Protein AF-A0A9J6G5T8-F1 (afdb_monomer)

pLDDT: mean 78.58, std 13.87, range [36.94, 93.56]

Solvent-accessible surface area (backbone atoms only — not comparable to 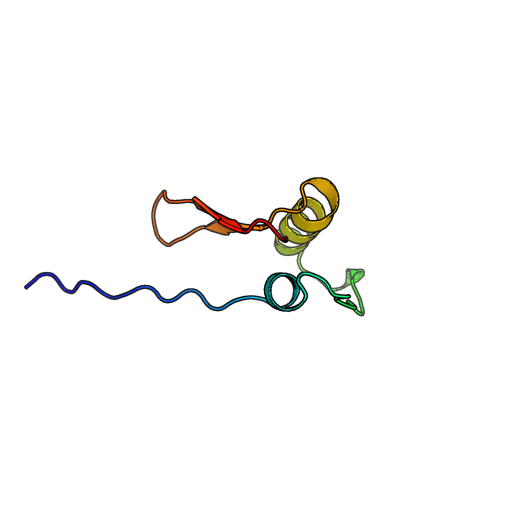full-atom values): 4232 Å² total; per-residue (Å²): 133,85,81,76,76,78,83,80,84,80,81,49,72,69,68,74,25,54,91,63,78,72,87,76,77,66,68,88,75,57,57,74,74,61,49,52,52,52,49,37,36,70,75,68,48,31,42,83,43,80,46,100,65,96,52,73,46,76,45,69,63,123

Radius of gyration: 14.02 Å; Cα contacts (8 Å, |Δi|>4): 43; chains: 1; bounding box: 26×42×32 Å

Nearest PDB structures (foldseek):
  7pmn-assembly1_3  TM=7.693E-01  e=2.656E-03  Saccharomyces cerevisiae

Structure (mmCIF, N/CA/C/O backbone):
data_AF-A0A9J6G5T8-F1
#
_entry.id   AF-A0A9J6G5T8-F1
#
loop_
_atom_site.group_PDB
_atom_site.id
_atom_site.type_symbol
_atom_site.label_atom_id
_atom_site.label_alt_id
_atom_site.label_comp_id
_atom_site.label_asym_id
_atom_site.label_entity_id
_atom_site.label_seq_id
_atom_site.pdbx_PDB_ins_code
_atom_site.Cartn_x
_atom_site.Cartn_y
_atom_site.Cartn_z
_atom_site.occupancy
_atom_site.B_iso_or_equiv
_atom_site.auth_seq_id
_atom_site.auth_comp_id
_atom_site.auth_asym_id
_atom_site.auth_atom_id
_atom_site.pdbx_PDB_model_num
ATOM 1 N N . MET A 1 1 ? -7.626 32.674 -20.361 1.00 36.94 1 MET A N 1
ATOM 2 C CA . MET A 1 1 ? -7.975 31.266 -20.627 1.00 36.94 1 MET A CA 1
ATOM 3 C C . MET A 1 1 ? -7.291 30.477 -19.526 1.00 36.94 1 MET A C 1
ATOM 5 O O . MET A 1 1 ? -6.080 30.336 -19.576 1.00 36.94 1 MET A O 1
ATOM 9 N N . GLN A 1 2 ? -8.003 30.182 -18.437 1.00 42.84 2 GLN A N 1
ATOM 10 C CA . GLN A 1 2 ? -7.460 29.353 -17.358 1.00 42.84 2 GLN A CA 1
ATOM 11 C C . GLN A 1 2 ? -7.577 27.912 -17.829 1.00 42.84 2 GLN A C 1
ATOM 13 O O . GLN A 1 2 ? -8.681 27.383 -17.922 1.00 42.84 2 GLN A O 1
ATOM 18 N N . ASP A 1 3 ? -6.442 27.339 -18.206 1.00 47.53 3 ASP A N 1
ATOM 19 C CA . ASP A 1 3 ? -6.319 25.928 -18.539 1.00 47.53 3 ASP A CA 1
ATOM 20 C C . ASP A 1 3 ? -6.351 25.159 -17.212 1.00 47.53 3 ASP A C 1
ATOM 22 O O . ASP A 1 3 ? -5.328 24.878 -16.588 1.00 47.53 3 ASP A O 1
ATOM 26 N N . GLY A 1 4 ? -7.561 24.964 -16.686 1.00 51.84 4 GLY A N 1
ATOM 27 C CA . GLY A 1 4 ? -7.815 24.120 -15.528 1.00 51.84 4 GLY A CA 1
ATOM 28 C C . GLY A 1 4 ? -7.618 22.670 -15.937 1.00 51.84 4 GLY A C 1
ATOM 29 O O . GLY A 1 4 ? -8.593 21.959 -16.148 1.00 51.84 4 GLY A O 1
ATOM 30 N N . GLY A 1 5 ? -6.359 22.262 -16.105 1.00 57.12 5 GLY A N 1
ATOM 31 C CA . GLY A 1 5 ? -5.988 20.868 -16.291 1.00 57.12 5 GLY A CA 1
ATOM 32 C C . GLY A 1 5 ? -6.468 20.082 -15.079 1.00 57.12 5 GLY A C 1
ATOM 33 O O . GLY A 1 5 ? -5.929 20.217 -13.981 1.00 57.12 5 GLY A O 1
ATOM 34 N N . GLU A 1 6 ? -7.541 19.325 -15.261 1.00 65.62 6 GLU A N 1
ATOM 35 C CA . GLU A 1 6 ? -8.124 18.488 -14.227 1.00 65.62 6 GLU A CA 1
ATOM 36 C C . GLU A 1 6 ? -7.145 17.345 -13.928 1.00 65.62 6 GLU A C 1
ATOM 38 O O . GLU A 1 6 ? -6.989 16.408 -14.707 1.00 65.62 6 GLU A O 1
ATOM 43 N N . TRP A 1 7 ? -6.417 17.452 -12.816 1.00 65.81 7 TRP A N 1
ATOM 44 C CA . TRP A 1 7 ? -5.536 16.383 -12.355 1.00 65.81 7 TRP A CA 1
ATOM 45 C C . TRP A 1 7 ? -6.388 15.233 -11.825 1.00 65.81 7 TRP A C 1
ATOM 47 O O . TRP A 1 7 ? -6.987 15.348 -10.751 1.00 65.81 7 TRP A O 1
ATOM 57 N N . GLN A 1 8 ? -6.427 14.138 -12.577 1.00 67.62 8 GLN A N 1
ATOM 58 C CA . GLN A 1 8 ? -7.061 12.892 -12.166 1.00 67.62 8 GLN A CA 1
ATOM 59 C C . GLN A 1 8 ? -6.051 12.038 -11.397 1.00 67.62 8 GLN A C 1
ATOM 61 O O . GLN A 1 8 ? -4.924 11.839 -11.848 1.00 67.62 8 GLN A O 1
ATOM 66 N N . LEU A 1 9 ? -6.452 11.568 -10.217 1.00 71.62 9 LEU A N 1
ATOM 67 C CA . LEU A 1 9 ? -5.679 10.623 -9.421 1.00 71.62 9 LEU A CA 1
ATOM 68 C C . LEU A 1 9 ? -6.295 9.233 -9.587 1.00 71.62 9 LEU A 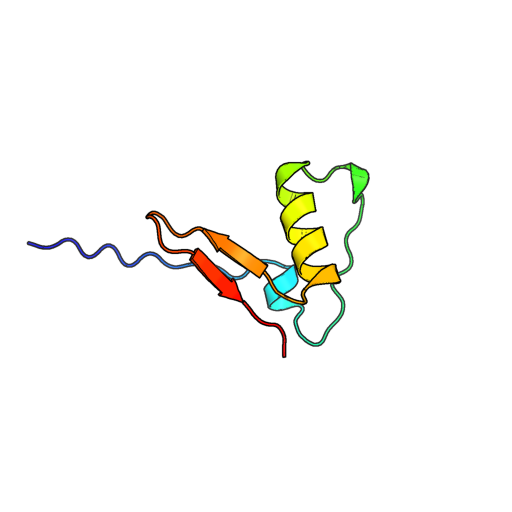C 1
ATOM 70 O O . LEU A 1 9 ? -7.482 9.051 -9.319 1.00 71.62 9 LEU A O 1
ATOM 74 N N . GLU A 1 10 ? -5.491 8.263 -10.012 1.00 81.62 10 GLU A N 1
ATOM 75 C CA . GLU A 1 10 ? -5.910 6.865 -10.103 1.00 81.62 10 GLU A CA 1
ATOM 76 C C . GLU A 1 10 ? -5.630 6.134 -8.786 1.00 81.62 10 GLU A C 1
ATOM 78 O O . GLU A 1 10 ? -4.576 6.300 -8.169 1.00 81.62 10 GLU A O 1
ATOM 83 N N . ALA A 1 11 ? -6.590 5.320 -8.344 1.00 82.06 11 ALA A N 1
ATOM 84 C CA . ALA A 1 11 ? -6.450 4.527 -7.131 1.00 82.06 11 ALA A CA 1
ATOM 85 C C . ALA A 1 11 ? -5.409 3.410 -7.323 1.00 82.06 11 ALA A C 1
ATOM 87 O O . ALA A 1 11 ? -5.486 2.624 -8.267 1.00 82.06 1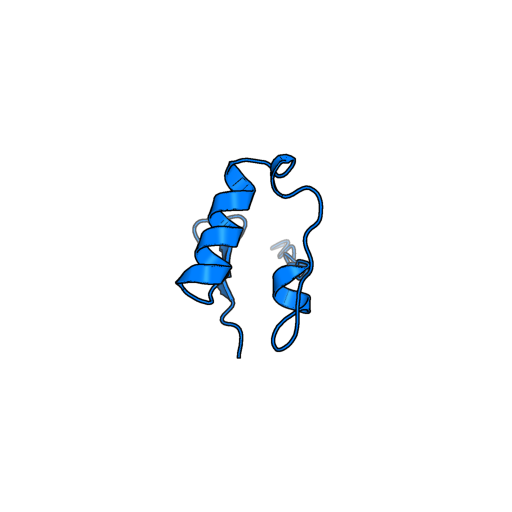1 ALA A O 1
ATOM 88 N N . GLY A 1 12 ? -4.449 3.323 -6.399 1.00 84.75 12 GLY A N 1
ATOM 89 C CA . GLY A 1 12 ? -3.459 2.246 -6.360 1.00 84.75 12 GLY A CA 1
ATOM 90 C C . GLY A 1 12 ? -4.012 0.940 -5.775 1.00 84.75 12 GLY A C 1
ATOM 91 O O . GLY A 1 12 ? -5.093 0.911 -5.190 1.00 84.75 12 GLY A O 1
ATOM 92 N N . ALA A 1 13 ? -3.239 -0.145 -5.874 1.00 89.38 13 ALA A N 1
ATOM 93 C CA . ALA A 1 13 ? -3.667 -1.489 -5.461 1.00 89.38 13 ALA A CA 1
ATOM 94 C C . ALA A 1 13 ? -4.167 -1.577 -4.005 1.00 89.38 13 ALA A C 1
ATOM 96 O O . ALA A 1 13 ? -5.172 -2.233 -3.750 1.00 89.38 13 ALA A O 1
ATOM 97 N N . LEU A 1 14 ? -3.509 -0.887 -3.066 1.00 87.50 14 LEU A N 1
ATOM 98 C CA . LEU A 1 14 ? -3.924 -0.865 -1.658 1.00 87.50 14 LEU A CA 1
ATOM 99 C C . LEU A 1 14 ? -5.265 -0.151 -1.446 1.00 87.50 14 LEU A C 1
ATOM 101 O O . LEU A 1 14 ? -6.085 -0.629 -0.675 1.00 87.50 14 LEU A O 1
ATOM 105 N N . VAL A 1 15 ? -5.499 0.956 -2.160 1.00 87.44 15 VAL A N 1
ATOM 106 C CA . VAL A 1 15 ? -6.767 1.706 -2.115 1.00 87.44 15 VAL A CA 1
ATOM 107 C C . VAL A 1 15 ? -7.900 0.856 -2.690 1.00 87.44 15 VAL A C 1
ATOM 109 O O . VAL A 1 15 ? -8.985 0.791 -2.129 1.00 87.44 15 VAL A O 1
ATOM 112 N N . LEU A 1 16 ? -7.642 0.162 -3.800 1.00 88.69 16 LEU A N 1
ATOM 113 C CA . LEU A 1 16 ? -8.626 -0.709 -4.447 1.00 88.69 16 LEU A CA 1
ATOM 114 C C . LEU A 1 16 ? -8.972 -1.956 -3.620 1.00 88.69 16 LEU A C 1
ATOM 116 O O . LEU A 1 16 ? -10.040 -2.532 -3.810 1.00 88.69 16 LEU A O 1
ATOM 120 N N . ALA A 1 17 ? -8.071 -2.386 -2.738 1.00 89.06 17 ALA A N 1
ATOM 121 C CA . ALA A 1 17 ? -8.253 -3.543 -1.869 1.00 89.06 17 ALA A CA 1
ATOM 122 C C . ALA A 1 17 ? -8.878 -3.195 -0.507 1.00 89.06 17 ALA A C 1
ATOM 124 O O . ALA A 1 17 ? -8.866 -4.042 0.388 1.00 89.06 17 ALA A O 1
ATOM 125 N N . ASP A 1 18 ? -9.402 -1.979 -0.333 1.00 87.69 18 ASP A N 1
ATOM 126 C CA . ASP A 1 18 ? -10.078 -1.563 0.894 1.00 87.69 18 ASP A CA 1
ATOM 127 C C . ASP A 1 18 ? -11.251 -2.497 1.254 1.00 87.69 18 ASP A C 1
ATOM 129 O O . ASP A 1 18 ? -12.023 -2.927 0.394 1.00 87.69 18 ASP A O 1
ATOM 133 N N . GLY A 1 19 ? -11.343 -2.870 2.533 1.00 84.44 19 GLY A N 1
ATOM 134 C CA . GLY A 1 19 ? -12.256 -3.908 3.027 1.00 84.44 19 GLY A CA 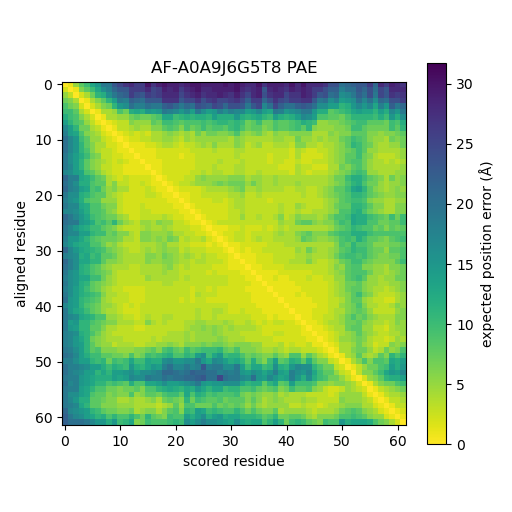1
ATOM 135 C C . GLY A 1 19 ? -11.908 -5.344 2.595 1.00 84.44 19 GLY A C 1
ATOM 136 O O . GLY A 1 19 ? -12.682 -6.269 2.854 1.00 84.44 19 GLY A O 1
ATOM 137 N N . GLY A 1 20 ? -10.764 -5.550 1.937 1.00 89.31 20 GLY A N 1
ATOM 138 C CA . GLY A 1 20 ? -10.292 -6.836 1.428 1.00 89.31 20 GLY A CA 1
ATOM 139 C C . GLY A 1 20 ? -8.856 -7.168 1.843 1.00 89.31 20 GLY A C 1
ATOM 140 O O . GLY A 1 20 ? -8.355 -6.726 2.875 1.00 89.31 20 GLY A O 1
ATOM 141 N N . VAL A 1 21 ? -8.188 -8.003 1.039 1.00 89.00 21 VAL A N 1
ATOM 142 C CA . VAL A 1 21 ? -6.789 -8.404 1.250 1.00 89.00 21 VAL A CA 1
ATOM 143 C C . VAL A 1 21 ? -5.976 -8.072 0.003 1.00 89.00 21 VAL A C 1
ATOM 145 O O . VAL A 1 21 ? -6.261 -8.579 -1.080 1.00 89.00 21 VAL A O 1
ATOM 148 N N . CYS A 1 22 ? -4.932 -7.257 0.167 1.00 90.25 22 CYS A N 1
ATOM 149 C CA . CYS A 1 22 ? -3.928 -7.000 -0.862 1.00 90.25 22 CYS A CA 1
ATOM 150 C C . CYS A 1 22 ? -2.700 -7.888 -0.621 1.00 90.25 22 CYS A C 1
ATOM 152 O O . CYS A 1 22 ? -1.924 -7.645 0.303 1.00 90.25 22 CYS A O 1
ATOM 154 N N . CYS A 1 23 ? -2.505 -8.913 -1.451 1.00 92.25 23 CYS A N 1
ATOM 155 C CA . CYS A 1 23 ? -1.327 -9.777 -1.377 1.00 92.25 23 CYS A CA 1
ATOM 156 C C . CYS A 1 23 ? -0.171 -9.166 -2.174 1.00 92.25 23 CYS A C 1
ATOM 158 O O . CYS A 1 23 ? -0.297 -8.949 -3.378 1.00 92.25 23 CYS A O 1
ATOM 160 N N . ILE A 1 24 ? 0.959 -8.930 -1.511 1.00 90.12 24 ILE A N 1
ATOM 161 C CA . ILE A 1 24 ? 2.176 -8.408 -2.134 1.00 90.12 24 ILE A CA 1
ATOM 162 C C . ILE A 1 24 ? 3.218 -9.525 -2.169 1.00 90.12 24 ILE A C 1
ATOM 164 O O . ILE A 1 24 ? 3.643 -10.002 -1.117 1.00 90.12 24 ILE A O 1
ATOM 168 N N . ASP A 1 25 ? 3.626 -9.928 -3.369 1.00 93.56 25 ASP A N 1
ATOM 169 C CA . ASP A 1 25 ? 4.769 -10.822 -3.564 1.00 93.56 25 ASP A CA 1
ATOM 170 C C . ASP A 1 25 ? 6.071 -10.016 -3.681 1.00 93.56 25 ASP A C 1
ATOM 172 O O . ASP A 1 25 ? 6.046 -8.838 -4.039 1.00 93.56 25 ASP A O 1
ATOM 176 N N . GLU A 1 26 ? 7.199 -10.638 -3.340 1.00 92.62 26 GLU A N 1
ATOM 177 C CA . GLU A 1 26 ? 8.528 -10.013 -3.346 1.00 92.62 26 GLU A CA 1
ATOM 178 C C . GLU A 1 26 ? 8.564 -8.626 -2.676 1.00 92.62 26 GLU A C 1
ATOM 180 O O . GLU A 1 26 ? 9.083 -7.647 -3.218 1.00 92.62 26 GLU A O 1
ATOM 185 N N . PHE A 1 27 ? 8.038 -8.512 -1.453 1.00 86.38 27 PHE A N 1
ATOM 186 C CA . PHE A 1 27 ? 8.041 -7.244 -0.706 1.00 86.38 27 PHE A CA 1
ATOM 187 C C . PHE A 1 27 ? 9.448 -6.617 -0.585 1.00 86.38 27 PHE A C 1
ATOM 189 O O . PHE A 1 27 ? 9.621 -5.399 -0.525 1.00 86.38 27 PHE A O 1
ATOM 196 N N . ASN A 1 28 ? 10.483 -7.456 -0.598 1.00 87.06 28 ASN A N 1
ATOM 197 C CA . ASN A 1 28 ? 11.888 -7.067 -0.604 1.00 87.06 28 ASN A CA 1
ATOM 198 C C . ASN A 1 28 ? 12.368 -6.404 -1.910 1.00 87.06 28 ASN A C 1
ATOM 200 O O . ASN A 1 28 ? 13.436 -5.792 -1.879 1.00 87.06 28 ASN A O 1
ATOM 204 N N . SER A 1 29 ? 11.617 -6.488 -3.006 1.00 91.25 29 SER A N 1
ATOM 205 C CA . SER A 1 29 ? 11.907 -5.841 -4.295 1.00 91.25 29 SER A CA 1
ATOM 206 C C . SER A 1 29 ? 11.268 -4.446 -4.421 1.00 91.25 29 SER A C 1
ATOM 208 O O . SER A 1 29 ? 11.613 -3.689 -5.327 1.00 91.25 29 SER A O 1
ATOM 210 N N . ILE A 1 30 ? 10.371 -4.059 -3.502 1.00 89.62 30 ILE A N 1
ATOM 211 C CA . ILE A 1 30 ? 9.700 -2.747 -3.514 1.00 89.62 30 ILE A CA 1
ATOM 212 C C . ILE A 1 30 ? 10.693 -1.630 -3.178 1.00 89.62 30 ILE A C 1
ATOM 214 O O . ILE A 1 30 ? 11.548 -1.796 -2.299 1.00 89.62 30 ILE A O 1
ATOM 218 N N . ARG A 1 31 ? 10.568 -0.480 -3.854 1.00 89.38 31 ARG A N 1
ATOM 219 C CA . ARG A 1 31 ? 11.409 0.703 -3.615 1.00 89.38 31 ARG A CA 1
ATOM 220 C C . ARG A 1 31 ? 11.239 1.198 -2.183 1.00 89.38 31 ARG A C 1
ATOM 222 O O . ARG A 1 31 ? 10.137 1.207 -1.649 1.00 89.38 31 ARG A O 1
ATOM 229 N N . GLU A 1 32 ? 12.325 1.653 -1.571 1.00 86.50 32 GLU A N 1
ATOM 230 C CA . GLU A 1 32 ? 12.322 2.098 -0.171 1.00 86.50 32 GLU A CA 1
ATOM 231 C C . GLU A 1 32 ? 11.306 3.219 0.100 1.00 86.50 32 GLU A C 1
ATOM 233 O O . GLU A 1 32 ? 10.615 3.182 1.113 1.00 86.50 32 GLU A O 1
ATOM 238 N N . HIS A 1 33 ? 11.142 4.151 -0.845 1.00 80.88 33 HIS A N 1
ATOM 239 C CA . HIS A 1 33 ? 10.142 5.217 -0.750 1.00 80.88 33 HIS A CA 1
ATOM 240 C C . HIS A 1 33 ? 8.705 4.675 -0.648 1.00 80.88 33 HIS A C 1
ATOM 242 O O . HIS A 1 33 ? 7.959 5.100 0.232 1.00 80.88 33 HIS A O 1
ATOM 248 N N . ASP A 1 34 ? 8.351 3.697 -1.486 1.00 83.56 34 ASP A N 1
ATOM 249 C CA . ASP A 1 34 ? 6.998 3.131 -1.550 1.00 83.56 34 ASP A CA 1
ATOM 250 C C . ASP A 1 34 ? 6.687 2.275 -0.309 1.00 83.56 34 ASP A C 1
ATOM 252 O O . ASP A 1 34 ? 5.541 2.184 0.130 1.00 83.56 34 ASP A O 1
ATOM 256 N N . ARG A 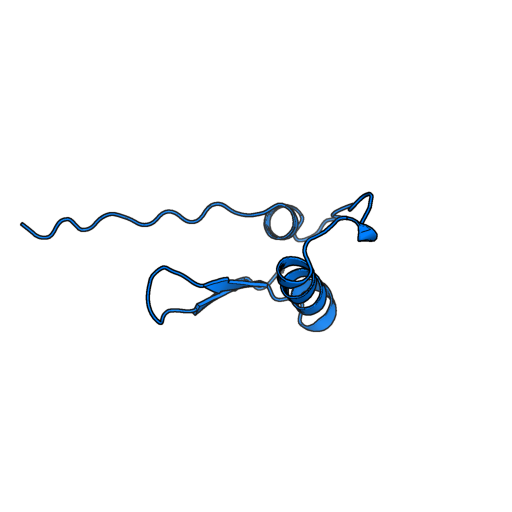1 35 ? 7.714 1.681 0.319 1.00 88.94 35 ARG A N 1
ATOM 257 C CA . ARG A 1 35 ? 7.551 0.940 1.582 1.00 88.94 35 ARG A CA 1
ATOM 258 C C . ARG A 1 35 ? 7.092 1.825 2.729 1.00 88.94 35 ARG A C 1
ATOM 260 O O . ARG A 1 35 ? 6.378 1.328 3.594 1.00 88.94 35 ARG A O 1
ATOM 267 N N . GLY A 1 36 ? 7.484 3.100 2.736 1.00 87.88 36 GLY A N 1
ATOM 268 C CA . GLY A 1 36 ? 7.013 4.068 3.725 1.00 87.88 36 GLY A CA 1
ATOM 269 C C . GLY A 1 36 ? 5.493 4.214 3.677 1.00 87.88 36 GLY A C 1
ATOM 270 O O . GLY A 1 36 ? 4.836 4.072 4.703 1.00 87.88 36 GLY A O 1
ATOM 271 N N . SER A 1 37 ? 4.932 4.373 2.477 1.00 85.06 37 SER A N 1
ATOM 272 C CA . SER A 1 37 ? 3.480 4.446 2.270 1.00 85.06 37 SER A CA 1
ATOM 273 C C . SER A 1 37 ? 2.767 3.137 2.613 1.00 85.06 37 SER A C 1
ATOM 275 O O . SER A 1 37 ? 1.660 3.160 3.138 1.00 85.06 37 SER A O 1
ATOM 277 N N . ILE A 1 38 ? 3.395 1.980 2.367 1.00 89.00 38 ILE A N 1
ATOM 278 C CA . ILE A 1 38 ? 2.825 0.692 2.794 1.00 89.00 38 ILE A CA 1
ATOM 279 C C . ILE A 1 38 ? 2.825 0.582 4.327 1.00 89.00 38 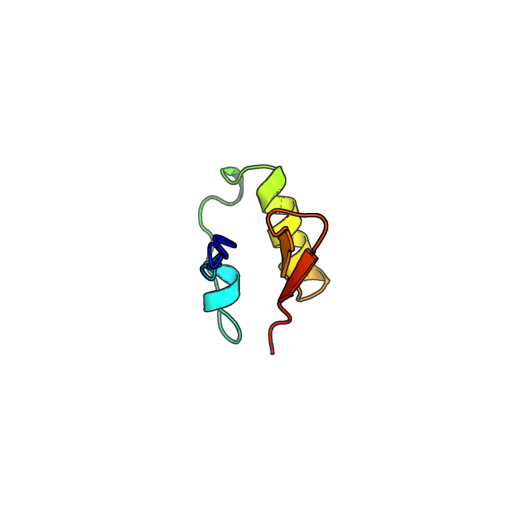ILE A C 1
ATOM 281 O O . ILE A 1 38 ? 1.852 0.108 4.906 1.00 89.00 38 ILE A O 1
ATOM 285 N N . HIS A 1 39 ? 3.887 1.037 4.996 1.00 89.81 39 HIS A N 1
ATOM 286 C CA . HIS A 1 39 ? 3.956 1.045 6.457 1.00 89.81 39 HIS A CA 1
ATOM 287 C C . HIS A 1 39 ? 2.890 1.962 7.066 1.00 89.81 39 HIS A C 1
ATOM 289 O O . HIS A 1 39 ? 2.182 1.544 7.977 1.00 89.81 39 HIS A O 1
ATOM 295 N N . GLU A 1 40 ? 2.718 3.162 6.508 1.00 88.81 40 GLU A N 1
ATOM 296 C CA . GLU A 1 40 ? 1.649 4.097 6.872 1.00 88.81 40 GLU A CA 1
ATOM 297 C C . GLU A 1 40 ? 0.263 3.455 6.713 1.00 88.81 40 GLU A C 1
ATOM 299 O O . GLU A 1 40 ? -0.536 3.469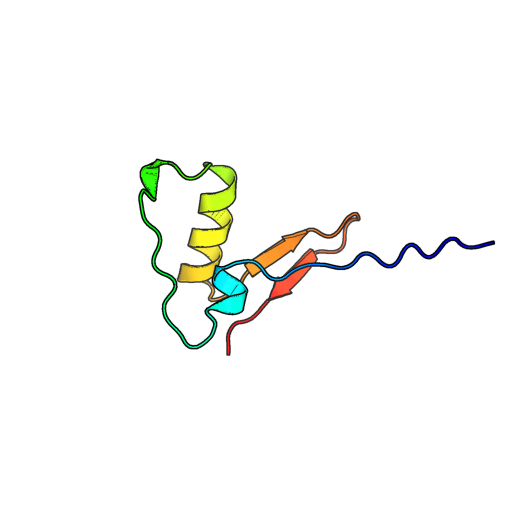 7.650 1.00 88.81 40 GLU A O 1
ATOM 304 N N . ALA A 1 41 ? 0.012 2.810 5.568 1.00 86.25 41 ALA A N 1
ATOM 305 C CA . ALA A 1 41 ? -1.245 2.117 5.299 1.00 86.25 41 ALA A CA 1
ATOM 306 C C . ALA A 1 41 ? -1.543 1.021 6.331 1.00 86.25 41 ALA A C 1
ATOM 308 O O . ALA A 1 41 ? -2.697 0.819 6.700 1.00 86.25 41 ALA A O 1
ATOM 309 N N . MET A 1 42 ? -0.513 0.320 6.811 1.00 88.06 42 MET A N 1
ATOM 310 C CA . MET A 1 42 ? -0.652 -0.747 7.802 1.00 88.06 42 MET A CA 1
ATOM 311 C C . MET A 1 42 ? -0.778 -0.229 9.242 1.00 88.06 42 MET A C 1
ATOM 313 O O . MET A 1 42 ? -1.486 -0.842 10.037 1.00 88.06 42 MET A O 1
ATOM 317 N N . GLU A 1 43 ? -0.088 0.856 9.598 1.00 88.31 43 GLU A N 1
ATOM 318 C CA . GLU A 1 43 ? -0.044 1.389 10.967 1.00 88.31 43 GLU A CA 1
ATOM 319 C C . GLU A 1 43 ? -1.191 2.364 11.254 1.00 88.31 43 GLU A C 1
ATOM 321 O O . GLU A 1 43 ? -1.853 2.268 12.285 1.00 88.31 43 GLU A O 1
ATOM 326 N N . GLN A 1 44 ? -1.426 3.304 10.340 1.00 89.56 44 GLN A N 1
ATOM 327 C CA . GLN A 1 44 ? -2.383 4.399 10.510 1.00 89.56 44 GLN A CA 1
ATOM 328 C C . GLN A 1 44 ? -3.697 4.141 9.776 1.00 89.56 44 GLN A C 1
ATOM 330 O O . GLN A 1 44 ? -4.598 4.978 9.849 1.00 89.56 44 GLN A O 1
ATOM 335 N N . GLN A 1 45 ? -3.800 3.022 9.045 1.00 87.44 45 GLN A N 1
ATOM 336 C CA . GLN A 1 45 ? -4.938 2.728 8.171 1.00 87.44 45 GLN A CA 1
ATOM 337 C C . GLN A 1 45 ? -5.281 3.952 7.316 1.00 87.44 45 GLN A C 1
ATOM 339 O O . GLN A 1 45 ? -6.417 4.412 7.298 1.00 87.44 45 GLN A O 1
ATOM 344 N N . THR A 1 46 ? -4.255 4.552 6.706 1.00 86.88 46 THR A N 1
ATOM 345 C CA . THR A 1 46 ? -4.358 5.766 5.889 1.00 86.88 46 THR A CA 1
ATOM 346 C C . THR A 1 46 ? -3.303 5.720 4.785 1.00 86.88 46 THR A C 1
ATOM 348 O O . THR A 1 46 ? -2.216 5.190 4.997 1.00 86.88 46 THR A O 1
ATOM 351 N N . ILE A 1 47 ? -3.611 6.250 3.600 1.00 85.56 47 ILE A N 1
ATOM 352 C CA . ILE A 1 47 ? -2.635 6.413 2.514 1.00 85.56 47 ILE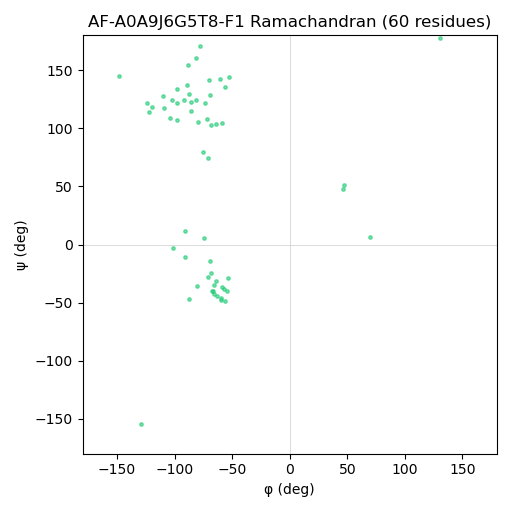 A CA 1
ATOM 353 C C . ILE A 1 47 ? -2.517 7.893 2.160 1.00 85.56 47 ILE A C 1
ATOM 355 O O . ILE A 1 47 ? -3.485 8.507 1.703 1.00 85.56 47 ILE A O 1
ATOM 359 N N . SER A 1 48 ? -1.315 8.442 2.330 1.00 83.38 48 SER A N 1
ATOM 360 C CA . SER A 1 48 ? -0.957 9.793 1.911 1.00 83.38 48 SER A CA 1
ATOM 361 C C . SER A 1 48 ? -0.609 9.853 0.425 1.00 83.38 48 SER A C 1
ATOM 363 O O . SER A 1 48 ? 0.299 9.167 -0.045 1.00 83.38 48 SER A O 1
ATOM 365 N N . VAL A 1 49 ? -1.293 10.721 -0.324 1.00 76.25 49 VAL A N 1
ATOM 366 C CA . VAL A 1 49 ? -1.008 10.977 -1.739 1.00 76.25 49 VAL A CA 1
ATOM 367 C C . VAL A 1 49 ? -0.704 12.454 -1.946 1.00 76.25 49 VAL A C 1
ATOM 369 O O . VAL A 1 49 ? -1.568 13.317 -1.782 1.00 76.25 49 VAL A O 1
ATOM 372 N N . ALA A 1 50 ? 0.537 12.753 -2.329 1.00 67.06 50 ALA A N 1
ATOM 373 C CA . ALA A 1 50 ? 0.933 14.104 -2.700 1.00 67.06 50 ALA A CA 1
ATOM 374 C C . ALA A 1 50 ? 0.346 14.457 -4.073 1.00 67.06 50 ALA A C 1
ATOM 376 O O . ALA A 1 50 ? 0.611 13.776 -5.069 1.00 67.06 50 ALA A O 1
ATOM 377 N N . LYS A 1 51 ? -0.453 15.524 -4.136 1.00 65.25 51 LYS A N 1
ATOM 378 C CA . LYS A 1 51 ? -0.886 16.113 -5.404 1.00 65.25 51 LYS A CA 1
ATOM 379 C C . LYS A 1 51 ? 0.222 17.028 -5.938 1.00 65.25 51 LYS A C 1
ATOM 381 O O . LYS A 1 51 ? 1.097 17.454 -5.195 1.00 65.25 51 LYS A O 1
ATOM 386 N N . VAL A 1 52 ? 0.212 17.347 -7.235 1.00 54.47 52 VAL A N 1
ATOM 387 C CA . VAL A 1 52 ? 1.093 18.395 -7.781 1.00 54.47 52 VAL A CA 1
ATOM 388 C C . VAL A 1 52 ? 0.700 19.739 -7.143 1.00 54.47 52 VAL A C 1
ATOM 390 O O . VAL A 1 52 ? -0.335 20.302 -7.493 1.00 54.47 52 VAL A O 1
ATOM 393 N N . GLY A 1 53 ? 1.508 20.210 -6.187 1.00 56.59 53 GLY A N 1
ATOM 394 C CA . GLY A 1 53 ? 1.241 21.360 -5.309 1.00 56.59 53 GLY A CA 1
ATOM 395 C C . GLY A 1 53 ? 1.481 21.005 -3.832 1.00 56.59 53 GLY A C 1
ATOM 396 O O . GLY A 1 53 ? 1.798 19.863 -3.525 1.00 56.59 53 GLY A O 1
ATOM 397 N N . ASP A 1 54 ? 1.327 21.956 -2.909 1.00 54.22 54 ASP A N 1
ATOM 398 C CA . ASP A 1 54 ? 1.464 21.706 -1.456 1.00 54.22 54 ASP A CA 1
ATOM 399 C C . ASP A 1 54 ? 0.261 20.945 -0.841 1.00 54.22 54 ASP A C 1
ATOM 401 O O . ASP A 1 54 ? 0.194 20.752 0.373 1.00 54.22 54 ASP A O 1
ATOM 405 N N . ASP A 1 55 ? -0.702 20.503 -1.658 1.00 61.03 55 ASP A N 1
ATOM 406 C CA . ASP A 1 55 ? -1.905 19.807 -1.198 1.00 61.03 55 ASP A CA 1
ATOM 407 C C . ASP A 1 55 ? -1.663 18.294 -1.045 1.00 61.03 55 ASP A C 1
ATOM 409 O O . ASP A 1 55 ? -1.466 17.560 -2.020 1.00 61.03 55 ASP A O 1
ATOM 413 N N . LEU A 1 56 ? -1.737 17.817 0.200 1.00 71.81 56 LEU A N 1
ATOM 414 C CA . LEU A 1 56 ? -1.723 16.398 0.553 1.00 71.81 56 LEU A CA 1
ATOM 415 C C . LEU A 1 56 ? -3.158 15.860 0.630 1.00 71.81 56 LEU A C 1
ATOM 417 O O . LEU A 1 56 ? -3.979 16.380 1.386 1.00 71.81 56 LEU A O 1
ATOM 421 N N . ALA A 1 57 ? -3.459 14.801 -0.119 1.00 72.56 57 ALA A N 1
ATOM 422 C CA . ALA A 1 57 ? -4.719 14.073 -0.009 1.00 72.56 57 ALA A CA 1
ATOM 423 C C . ALA A 1 57 ? -4.527 12.822 0.860 1.00 72.56 57 ALA A C 1
ATOM 425 O O . ALA A 1 57 ? -3.566 12.080 0.666 1.00 72.56 57 ALA A O 1
ATOM 426 N N . LEU A 1 58 ? -5.446 12.579 1.797 1.00 79.25 58 LEU A N 1
ATOM 427 C CA . LEU A 1 58 ? -5.438 11.401 2.668 1.00 79.25 58 LEU A CA 1
ATOM 428 C C . LEU A 1 58 ? -6.593 10.468 2.292 1.00 79.25 58 LEU A C 1
ATOM 430 O O . LEU A 1 58 ? -7.745 10.900 2.227 1.00 79.25 58 LEU A O 1
ATOM 434 N N . TYR A 1 59 ? -6.285 9.194 2.056 1.00 80.25 59 TYR A N 1
ATOM 435 C CA . TYR A 1 59 ? -7.280 8.132 1.911 1.00 80.25 59 TYR A CA 1
ATOM 436 C C . TYR A 1 59 ? -7.428 7.378 3.230 1.00 80.25 59 TYR A C 1
ATOM 438 O O . TYR A 1 59 ? -6.451 6.804 3.701 1.00 80.25 59 TYR A O 1
ATOM 446 N N . HIS A 1 60 ? -8.639 7.339 3.784 1.00 76.75 60 HIS A N 1
ATOM 447 C CA . HIS A 1 60 ? -8.974 6.514 4.943 1.00 76.75 60 HIS A CA 1
ATOM 448 C C . HIS A 1 60 ? -9.770 5.283 4.482 1.00 76.75 60 HIS A C 1
ATOM 450 O O . HIS A 1 60 ? -10.919 5.464 4.069 1.00 76.75 60 HIS A O 1
ATOM 456 N N . PRO A 1 61 ? -9.196 4.064 4.514 1.00 67.25 61 PRO A N 1
ATOM 457 C CA . PRO A 1 61 ? -9.961 2.825 4.425 1.00 67.25 61 PRO A CA 1
ATOM 458 C C . PRO A 1 61 ? -11.099 2.778 5.455 1.00 67.25 61 PRO A C 1
ATOM 460 O O . PRO A 1 61 ? -10.965 3.313 6.561 1.00 67.25 61 PRO A O 1
ATOM 463 N N . ALA A 1 62 ? -12.220 2.182 5.049 1.00 63.22 62 ALA A N 1
ATOM 464 C CA . ALA A 1 62 ? -13.465 2.112 5.822 1.00 63.22 62 ALA A CA 1
ATOM 465 C C . ALA A 1 62 ? -13.413 1.155 7.028 1.00 63.22 62 ALA A C 1
ATOM 467 O O . ALA A 1 62 ? -12.666 0.150 6.992 1.00 63.22 62 ALA A O 1
#

InterPro domains:
  IPR001208 MCM domain [PF00493] (3-53)
  IPR001208 MCM domain [PR01657] (12-26)
  IPR001208 MCM domain [PR01657] (40-53)
  IPR001208 MCM domain [PS50051] (1-53)
  IPR018525 Mini-chromosome maintenance, conserved site [PS00847] (20-28)
  IPR027417 P-loop containing nucleoside triphosphate hydrolase [G3DSA:3.40.50.300] (1-59)
  IPR027417 P-loop containing nucleoside triphosphate hydrolase [SSF52540] (5-56)
  IPR031327 Mini-chromosome maintenance protein [PTHR11630] (2-53)

Organism: Haemaphysalis longicornis (NCBI:txid44386)

Mean predicted aligned error: 7.68 Å

Sequence (62 aa):
MQDGGEWQLEAGALVLADGGVCCIDEFNSIREHDRGSIHEAMEQQTISVAKVGD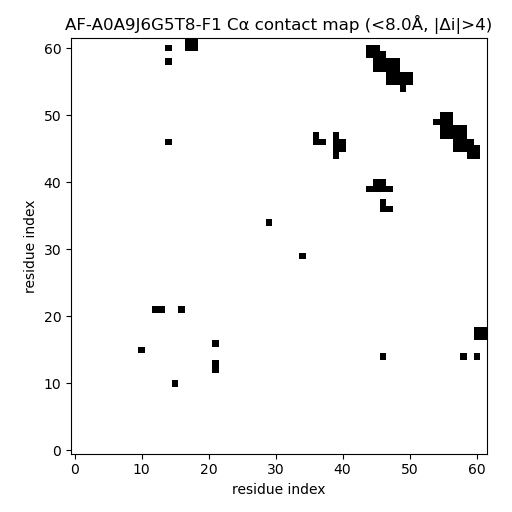DLALYHPA

Secondary structure (DSSP, 8-state):
-------PPPPPHHHHTTTS----S-GGGS-HHHHHHHHHHHHTS-EEEE-SSS-EEEE---

Foldseek 3Di:
DPPPPPDDDDDDQLLVQQVHDDDDPPPVPDDPVVVVQVVCCVPVVKGWDDDPDPDIDIDHRD